Protein AF-A0A269PJ37-F1 (afdb_monomer_lite)

Radius of gyration: 25.03 Å; chains: 1; bounding box: 45×55×80 Å

Secondary structure (DSSP, 8-state):
--HHHHHHHHHHHHHHHHHHHHHHHHT----------------------GGGS-HHHHHHHHHHHHHHHHHHHHTT---HHHHHHHHHHHHHHTTHHHHHHHHHHTT--S--HHHHHHHHHHHHTT-HHHHHHHHHHHHHTTPPPP-------

Foldseek 3Di:
DDPVVVVVVVVVVVVVVVVVVVVVVVVPPPPPDDDPDDDDDDPPPDPPPVPPDPPLVVLLVVVVVLVVVLVVVLVVDPDLVVSLVSLVVSCVVSVLVVSVVVCVVVVDQDARQSLQVNLVSCVSNVVVVVSVVSVVVCVVSVHDHDPDDPPDD

Structure (mmCIF, N/CA/C/O backbone):
data_AF-A0A269PJ37-F1
#
_entry.id   AF-A0A269PJ37-F1
#
loop_
_atom_site.group_PDB
_atom_site.id
_atom_site.type_symbol
_atom_site.label_atom_id
_atom_site.label_alt_id
_atom_site.label_comp_id
_atom_site.label_asym_id
_atom_site.label_entity_id
_atom_site.label_seq_id
_atom_site.pdbx_PDB_ins_code
_atom_site.Cartn_x
_atom_site.Cartn_y
_atom_site.Cartn_z
_atom_site.occupancy
_atom_site.B_iso_or_equiv
_atom_site.auth_seq_id
_atom_site.auth_comp_id
_atom_site.auth_asym_id
_atom_site.auth_atom_id
_atom_site.pdbx_PDB_model_num
ATOM 1 N N . MET A 1 1 ? -13.689 38.251 -53.248 1.00 54.81 1 MET A N 1
ATOM 2 C CA . MET A 1 1 ? -12.963 37.625 -52.115 1.00 54.81 1 MET A CA 1
ATOM 3 C C . MET A 1 1 ? -13.659 37.987 -50.807 1.00 54.81 1 MET A C 1
ATOM 5 O O . MET A 1 1 ? -13.616 39.142 -50.403 1.00 54.81 1 MET A O 1
ATOM 9 N N . SER A 1 2 ? -14.375 37.029 -50.209 1.00 52.72 2 SER A N 1
ATOM 10 C CA . SER A 1 2 ? -15.308 37.236 -49.087 1.00 52.72 2 SER A CA 1
ATOM 11 C C . SER A 1 2 ? -14.622 37.714 -47.796 1.00 52.72 2 SER A C 1
ATOM 13 O O . SER A 1 2 ? -13.587 37.181 -47.390 1.00 52.72 2 SER A O 1
ATOM 15 N N . LEU A 1 3 ? -15.237 38.694 -47.120 1.00 48.91 3 LEU A N 1
ATOM 16 C CA . LEU A 1 3 ? -14.812 39.251 -45.824 1.00 48.91 3 LEU A CA 1
ATOM 17 C C . LEU A 1 3 ? -14.744 38.194 -44.707 1.00 48.91 3 LEU A C 1
ATOM 19 O O . LEU A 1 3 ? -14.004 38.366 -43.739 1.00 48.91 3 LEU A O 1
ATOM 23 N N . VAL A 1 4 ? -15.473 37.086 -44.856 1.00 57.47 4 VAL A N 1
ATOM 24 C CA . VAL A 1 4 ? -15.506 35.981 -43.887 1.00 57.47 4 VAL A CA 1
ATOM 25 C C . VAL A 1 4 ? -14.183 35.204 -43.886 1.00 57.47 4 VAL A C 1
ATOM 27 O O . VAL A 1 4 ? -13.655 34.896 -42.820 1.00 57.47 4 VAL A O 1
ATOM 30 N N . ALA A 1 5 ? -13.575 34.991 -45.059 1.00 57.72 5 ALA A N 1
ATOM 31 C CA . ALA A 1 5 ? -12.298 34.282 -45.177 1.00 57.72 5 ALA A CA 1
ATOM 32 C C . ALA A 1 5 ? -11.137 35.064 -44.533 1.00 57.72 5 ALA A C 1
ATOM 34 O O . ALA A 1 5 ? -10.293 34.488 -43.847 1.00 57.72 5 ALA A O 1
ATOM 35 N N . LYS A 1 6 ? -11.134 36.399 -44.670 1.00 56.25 6 LYS A N 1
ATOM 36 C CA . LYS A 1 6 ? -10.124 37.268 -44.037 1.00 56.25 6 LYS A CA 1
ATOM 37 C C . LYS A 1 6 ? -10.230 37.284 -42.506 1.00 56.25 6 LYS A C 1
ATOM 39 O O . LYS A 1 6 ? -9.209 37.386 -41.830 1.00 56.25 6 LYS A O 1
ATOM 44 N N . ARG A 1 7 ? -11.440 37.164 -41.944 1.00 55.34 7 ARG A N 1
ATOM 45 C CA . ARG A 1 7 ? -11.658 37.131 -40.483 1.00 55.34 7 ARG A CA 1
ATOM 46 C C . ARG A 1 7 ? -11.232 35.799 -39.858 1.00 55.34 7 ARG A C 1
ATOM 48 O O . ARG A 1 7 ? -10.645 35.808 -38.781 1.00 55.34 7 ARG A O 1
ATOM 55 N N . LEU A 1 8 ? -11.445 34.685 -40.560 1.00 56.72 8 LEU A N 1
ATOM 56 C CA . LEU A 1 8 ? -10.994 33.354 -40.135 1.00 56.72 8 LEU A CA 1
ATOM 57 C C . LEU A 1 8 ? -9.462 33.235 -40.118 1.00 56.72 8 LEU A C 1
ATOM 59 O O . LEU A 1 8 ? -8.903 32.743 -39.140 1.00 56.72 8 LEU A O 1
ATOM 63 N N . ALA A 1 9 ? -8.778 33.774 -41.132 1.00 60.16 9 ALA A N 1
ATOM 64 C CA . ALA A 1 9 ? -7.314 33.806 -41.164 1.00 60.16 9 ALA A CA 1
ATOM 65 C C . ALA A 1 9 ? -6.718 34.655 -40.023 1.00 60.16 9 ALA A C 1
ATOM 67 O O . ALA A 1 9 ? -5.752 34.246 -39.383 1.00 60.16 9 ALA A O 1
ATOM 68 N N . LYS A 1 10 ? -7.335 35.803 -39.704 1.00 59.41 10 LYS A N 1
ATOM 69 C CA . LYS A 1 10 ? -6.886 36.669 -38.601 1.00 59.41 10 LYS A CA 1
ATOM 70 C C . LYS A 1 10 ? -7.106 36.031 -37.221 1.00 59.41 10 LYS A C 1
ATOM 72 O O . LYS A 1 10 ? -6.263 36.184 -36.344 1.00 59.41 10 LYS A O 1
ATOM 77 N N . ALA A 1 11 ? -8.199 35.288 -37.033 1.00 59.09 11 ALA A N 1
ATOM 78 C CA . ALA A 1 11 ? -8.464 34.559 -35.790 1.00 59.09 11 ALA A CA 1
ATOM 79 C C . ALA A 1 11 ? -7.516 33.359 -35.587 1.00 59.09 11 ALA A C 1
ATOM 81 O O . ALA A 1 11 ? -7.136 33.062 -34.455 1.00 59.09 11 ALA A O 1
ATOM 82 N N . ALA A 1 12 ? -7.101 32.694 -36.671 1.00 61.31 12 ALA A N 1
ATOM 83 C CA . ALA A 1 12 ? -6.123 31.609 -36.616 1.00 61.31 12 ALA A CA 1
ATOM 84 C C . ALA A 1 12 ? -4.709 32.112 -36.268 1.00 61.31 12 ALA A C 1
ATOM 86 O O . ALA A 1 12 ? -4.031 31.488 -35.454 1.00 61.31 12 ALA A O 1
ATOM 87 N N . ALA A 1 13 ? -4.299 33.266 -36.811 1.00 60.09 13 ALA A N 1
ATOM 88 C CA . ALA A 1 13 ? -3.009 33.885 -36.497 1.00 60.09 13 ALA A CA 1
ATOM 89 C C . ALA A 1 13 ? -2.906 34.305 -35.016 1.00 60.09 13 ALA A C 1
ATOM 91 O O . ALA A 1 13 ? -1.940 33.955 -34.346 1.00 60.09 13 ALA A O 1
ATOM 92 N N . LEU A 1 14 ? -3.957 34.926 -34.464 1.00 59.53 14 LEU A N 1
ATOM 93 C CA . LEU A 1 14 ? -4.016 35.306 -33.043 1.00 59.53 14 LEU A CA 1
ATOM 94 C C . LEU A 1 14 ? -3.933 34.098 -32.092 1.00 59.53 14 LEU A C 1
ATOM 96 O O . LEU A 1 14 ? -3.299 34.178 -31.042 1.00 59.53 14 LEU A O 1
ATOM 100 N N . ARG A 1 15 ? -4.534 32.957 -32.458 1.00 60.31 15 ARG A N 1
ATOM 101 C CA . ARG A 1 15 ? -4.431 31.715 -31.670 1.00 60.31 15 ARG A CA 1
ATOM 102 C C . ARG A 1 15 ? -3.044 31.075 -31.747 1.00 60.31 15 ARG A C 1
ATOM 104 O O . ARG A 1 15 ? -2.610 30.475 -30.766 1.00 60.31 15 ARG A O 1
ATOM 111 N N . ALA A 1 16 ? -2.356 31.194 -32.883 1.00 57.84 16 ALA A N 1
ATOM 112 C CA . ALA A 1 16 ? -0.993 30.693 -33.042 1.00 57.84 16 ALA A CA 1
ATOM 113 C C . ALA A 1 16 ? 0.016 31.527 -32.231 1.00 57.84 16 ALA A C 1
ATOM 115 O O . ALA A 1 16 ? 0.869 30.956 -31.554 1.00 57.84 16 ALA A O 1
ATOM 116 N N . GLU A 1 17 ? -0.144 32.852 -32.209 1.00 57.59 17 GLU A N 1
ATOM 117 C CA . GLU A 1 17 ? 0.680 33.764 -31.402 1.00 57.59 17 GLU A CA 1
ATOM 118 C C . GLU A 1 17 ? 0.466 33.556 -29.892 1.00 57.59 17 GLU A C 1
ATOM 120 O O . GLU A 1 17 ? 1.433 33.492 -29.133 1.00 57.59 17 GLU A O 1
ATOM 125 N N . GLN A 1 18 ? -0.780 33.343 -29.446 1.00 56.44 18 GLN A N 1
ATOM 126 C CA . GLN A 1 18 ? -1.078 33.013 -28.043 1.00 56.44 18 GLN A CA 1
ATOM 127 C C . GLN A 1 18 ? -0.454 31.682 -27.604 1.00 56.44 18 GLN A C 1
ATOM 129 O O . GLN A 1 18 ? 0.033 31.567 -26.477 1.00 56.44 18 GLN A O 1
ATOM 134 N N . LYS A 1 19 ? -0.426 30.677 -28.488 1.00 55.22 19 LYS A N 1
ATOM 135 C CA . LYS A 1 19 ? 0.191 29.379 -28.188 1.00 55.22 19 LYS A CA 1
ATOM 136 C C . LYS A 1 19 ? 1.714 29.497 -28.046 1.00 55.22 19 LYS A C 1
ATOM 138 O O . LYS A 1 19 ? 2.271 28.956 -27.098 1.00 55.22 19 LYS A O 1
ATOM 143 N N . GLN A 1 20 ? 2.355 30.297 -28.901 1.00 53.50 20 GLN A N 1
ATOM 144 C CA . GLN A 1 20 ? 3.795 30.570 -28.824 1.00 53.50 20 GLN A CA 1
ATOM 145 C C . GLN A 1 20 ? 4.177 31.410 -27.593 1.00 53.50 20 GLN A C 1
ATOM 147 O O . GLN A 1 20 ? 5.198 31.136 -26.967 1.00 53.50 20 GLN A O 1
ATOM 152 N N . GLN A 1 21 ? 3.349 32.378 -27.182 1.00 51.81 21 GLN A N 1
ATOM 153 C CA . GLN A 1 21 ? 3.586 33.151 -25.953 1.00 51.81 21 GLN A CA 1
ATOM 154 C C . GLN A 1 21 ? 3.393 32.315 -24.677 1.00 51.81 21 GLN A C 1
ATOM 156 O O . GLN A 1 21 ? 4.153 32.481 -23.724 1.00 51.81 21 GLN A O 1
ATOM 161 N N . THR A 1 22 ? 2.436 31.380 -24.662 1.00 48.38 22 THR A N 1
ATOM 162 C CA . THR A 1 22 ? 2.214 30.482 -23.510 1.00 48.38 22 THR A CA 1
ATOM 163 C C . THR A 1 22 ? 3.344 29.452 -23.382 1.00 48.38 22 THR A C 1
ATOM 165 O O . THR A 1 22 ? 3.800 29.167 -22.276 1.00 48.38 22 THR A O 1
ATOM 168 N N . GLU A 1 23 ? 3.857 28.943 -24.508 1.00 48.19 23 GLU A N 1
ATOM 169 C CA . GLU A 1 23 ? 5.009 28.030 -24.535 1.00 48.19 23 GLU A CA 1
ATOM 170 C C . GLU A 1 23 ? 6.322 28.743 -24.158 1.00 48.19 23 GLU A C 1
ATOM 172 O O . GLU A 1 23 ? 7.132 28.167 -23.438 1.00 48.19 23 GLU A O 1
ATOM 177 N N . GLN A 1 24 ? 6.519 30.013 -24.537 1.00 47.00 24 GLN A N 1
ATOM 178 C CA . GLN A 1 24 ? 7.705 30.788 -24.133 1.00 47.00 24 GLN A CA 1
ATOM 179 C C . GLN A 1 24 ? 7.656 31.259 -22.668 1.00 47.00 24 GLN A C 1
ATOM 181 O O . GLN A 1 24 ? 8.693 31.284 -22.006 1.00 47.00 24 GLN A O 1
ATOM 186 N N . GLN A 1 25 ? 6.474 31.567 -22.118 1.00 47.31 25 GLN A N 1
ATOM 187 C CA . GLN A 1 25 ? 6.330 31.915 -20.696 1.00 47.31 25 GLN A CA 1
ATOM 188 C C . GLN A 1 25 ? 6.464 30.700 -19.765 1.00 47.31 25 GLN A C 1
ATOM 190 O O . GLN A 1 25 ? 6.984 30.842 -18.658 1.00 47.31 25 GLN A O 1
ATOM 195 N N . ALA A 1 26 ? 6.094 29.493 -20.211 1.00 43.78 26 ALA A N 1
ATOM 196 C CA . ALA A 1 26 ? 6.293 28.266 -19.433 1.00 43.78 26 ALA A CA 1
ATOM 197 C C . ALA A 1 26 ? 7.780 27.896 -19.251 1.00 43.78 26 ALA A C 1
ATOM 199 O O . ALA A 1 26 ? 8.135 27.242 -18.272 1.00 43.78 26 ALA A O 1
ATOM 200 N N . VAL A 1 27 ? 8.664 28.353 -20.146 1.00 48.34 27 VAL A N 1
ATOM 201 C CA . VAL A 1 27 ? 10.116 28.105 -20.062 1.00 48.34 27 VAL A CA 1
ATOM 202 C C . VAL A 1 27 ? 10.825 29.120 -19.147 1.00 48.34 27 VAL A C 1
ATOM 204 O O . VAL A 1 27 ? 11.968 28.898 -18.752 1.00 48.34 27 VAL A O 1
ATOM 207 N N . GLN A 1 28 ? 10.159 30.211 -18.742 1.00 44.06 28 GLN A N 1
ATOM 208 C CA . GLN A 1 28 ? 10.798 31.315 -18.012 1.00 44.06 28 GLN A CA 1
ATOM 209 C C . GLN A 1 28 ? 10.117 31.706 -16.689 1.00 44.06 28 GLN A C 1
ATOM 211 O O . GLN A 1 28 ? 10.390 32.775 -16.148 1.00 44.06 28 GLN A O 1
ATOM 216 N N . ALA A 1 29 ? 9.308 30.828 -16.092 1.00 45.09 29 ALA A N 1
ATOM 217 C CA . ALA A 1 29 ? 8.894 30.973 -14.694 1.00 45.09 29 ALA A CA 1
ATOM 218 C C . ALA A 1 29 ? 10.031 30.537 -13.745 1.00 45.09 29 ALA A C 1
ATOM 220 O O . ALA A 1 29 ? 9.940 29.548 -13.019 1.00 45.09 29 ALA A O 1
ATOM 221 N N . LYS A 1 30 ? 11.143 31.280 -13.773 1.00 42.94 30 LYS A N 1
ATOM 222 C CA . LYS A 1 30 ? 12.221 31.167 -12.790 1.00 42.94 30 LYS A CA 1
ATOM 223 C C . LYS A 1 30 ? 11.759 31.867 -11.515 1.00 42.94 30 LYS A C 1
ATOM 225 O O . LYS A 1 30 ? 11.764 33.090 -11.432 1.00 42.94 30 LYS A O 1
ATOM 230 N N . VAL A 1 31 ? 11.320 31.084 -10.534 1.00 44.22 31 VAL A N 1
ATOM 231 C CA . VAL A 1 31 ? 10.982 31.576 -9.193 1.00 44.22 31 VAL A CA 1
ATOM 232 C C . VAL A 1 31 ? 12.249 32.170 -8.567 1.00 44.22 31 VAL A C 1
ATOM 234 O O . VAL A 1 31 ? 13.153 31.442 -8.165 1.00 44.22 31 VAL A O 1
ATOM 237 N N . MET A 1 32 ? 12.341 33.501 -8.520 1.00 37.78 32 MET A N 1
ATOM 238 C CA . MET A 1 32 ? 13.336 34.220 -7.721 1.00 37.78 32 MET A CA 1
ATOM 239 C C . MET A 1 32 ? 12.906 34.163 -6.252 1.00 37.78 32 MET A C 1
ATOM 241 O O . MET A 1 32 ? 12.157 35.014 -5.780 1.00 37.78 32 MET A O 1
ATOM 245 N N . GLY A 1 33 ? 13.353 33.134 -5.534 1.00 38.84 33 GLY A N 1
ATOM 246 C CA . GLY A 1 33 ? 13.368 33.151 -4.074 1.00 38.84 33 GLY A CA 1
ATOM 247 C C . GLY A 1 33 ? 14.588 33.935 -3.598 1.00 38.84 33 GLY A C 1
ATOM 248 O O . GLY A 1 33 ? 15.714 33.569 -3.925 1.00 38.84 33 GLY A O 1
ATOM 249 N N . VAL A 1 34 ? 14.374 35.024 -2.864 1.00 40.34 34 VAL A N 1
ATOM 250 C CA . VAL A 1 34 ? 15.443 35.766 -2.184 1.00 40.34 34 VAL A CA 1
ATOM 251 C C . VAL A 1 34 ? 15.653 35.112 -0.819 1.00 40.34 34 VAL A C 1
ATOM 253 O O . VAL A 1 34 ? 14.797 35.249 0.052 1.00 40.34 34 VAL A O 1
ATOM 256 N N . ASP A 1 35 ? 16.762 34.394 -0.634 1.00 39.66 35 ASP A N 1
ATOM 257 C CA . ASP A 1 35 ? 17.173 33.895 0.683 1.00 39.66 35 ASP A CA 1
ATOM 258 C C . ASP A 1 35 ? 18.097 34.926 1.350 1.00 39.66 35 ASP A C 1
ATOM 260 O O . ASP A 1 35 ? 19.232 35.150 0.929 1.00 39.66 35 ASP A O 1
ATOM 264 N N . MET A 1 36 ? 17.577 35.619 2.365 1.00 49.62 36 MET A N 1
ATOM 265 C CA . MET A 1 36 ? 18.314 36.581 3.189 1.00 49.62 36 MET A CA 1
ATOM 266 C C . MET A 1 36 ? 18.979 35.844 4.357 1.00 49.62 36 MET A C 1
ATOM 268 O O . MET A 1 36 ? 18.600 36.023 5.513 1.00 49.62 36 MET A O 1
ATOM 272 N N . ALA A 1 37 ? 19.979 35.008 4.073 1.00 44.12 37 ALA A N 1
ATOM 273 C CA . ALA A 1 37 ? 20.789 34.378 5.112 1.00 44.12 37 ALA A CA 1
ATOM 274 C C . ALA A 1 37 ? 22.248 34.170 4.666 1.00 44.12 37 ALA A C 1
ATOM 276 O O . ALA A 1 37 ? 22.660 33.102 4.240 1.00 44.12 37 ALA A O 1
ATOM 277 N N . LYS A 1 38 ? 23.043 35.225 4.882 1.00 44.28 38 LYS A N 1
ATOM 278 C CA . LYS A 1 38 ? 24.445 35.169 5.335 1.00 44.28 38 LYS A CA 1
ATOM 279 C C . LYS A 1 38 ? 25.474 34.488 4.403 1.00 44.28 38 LYS A C 1
ATOM 281 O O . LYS A 1 38 ? 25.853 33.345 4.601 1.00 44.28 38 LYS A O 1
ATOM 286 N N . GLY A 1 39 ? 26.047 35.307 3.515 1.00 43.69 39 GLY A N 1
ATOM 287 C CA . GLY A 1 39 ? 27.494 35.385 3.261 1.00 43.69 39 GLY A CA 1
ATOM 288 C C . GLY A 1 39 ? 28.221 34.131 2.766 1.00 43.69 39 GLY A C 1
ATOM 289 O O . GLY A 1 39 ? 28.794 33.411 3.573 1.00 43.69 39 GLY A O 1
ATOM 290 N N . ALA A 1 40 ? 28.272 33.971 1.442 1.00 37.59 40 ALA A N 1
ATOM 291 C CA . ALA A 1 40 ? 29.402 33.524 0.611 1.00 37.59 40 ALA A CA 1
ATOM 292 C C . ALA A 1 40 ? 28.832 33.107 -0.753 1.00 37.59 40 ALA A C 1
ATOM 294 O O . ALA A 1 40 ? 27.924 32.279 -0.822 1.00 37.59 40 ALA A O 1
ATOM 295 N N . ASP A 1 41 ? 29.344 33.701 -1.830 1.00 45.81 41 ASP A N 1
ATOM 296 C CA . ASP A 1 41 ? 28.852 33.525 -3.196 1.00 45.81 41 ASP A CA 1
ATOM 297 C C . ASP A 1 41 ? 29.147 32.120 -3.733 1.00 45.81 41 ASP A C 1
ATOM 299 O O . ASP A 1 41 ? 30.082 31.881 -4.497 1.00 45.81 41 ASP A O 1
ATOM 303 N N . HIS A 1 42 ? 28.302 31.166 -3.366 1.00 41.97 42 HIS A N 1
ATOM 304 C CA . HIS A 1 42 ? 28.167 29.906 -4.075 1.00 41.97 42 HIS A CA 1
ATOM 305 C C . HIS A 1 42 ? 26.724 29.784 -4.543 1.00 41.97 42 HIS A C 1
ATOM 307 O O . HIS A 1 42 ? 25.876 29.189 -3.887 1.00 41.97 42 HIS A O 1
ATOM 313 N N . SER A 1 43 ? 26.446 30.360 -5.717 1.00 45.03 43 SER A N 1
ATOM 314 C CA . SER A 1 43 ? 25.274 29.987 -6.510 1.00 45.03 43 SER A CA 1
ATOM 315 C C . SER A 1 43 ? 25.422 28.530 -6.952 1.00 45.03 43 SER A C 1
ATOM 317 O O . SER A 1 43 ? 25.833 28.239 -8.073 1.00 45.03 43 SER A O 1
ATOM 319 N N . THR A 1 44 ? 25.094 27.589 -6.073 1.00 40.19 44 THR A N 1
ATOM 320 C CA . THR A 1 44 ? 24.839 26.204 -6.455 1.00 40.19 44 THR A CA 1
ATOM 321 C C . THR A 1 44 ? 23.460 26.148 -7.096 1.00 40.19 44 THR A C 1
ATOM 323 O O . THR A 1 44 ? 22.429 25.975 -6.452 1.00 40.19 44 THR A O 1
ATOM 326 N N . SER A 1 45 ? 23.435 26.321 -8.416 1.00 47.66 45 SER A N 1
ATOM 327 C CA . SER A 1 45 ? 22.265 25.955 -9.210 1.00 47.66 45 SER A CA 1
ATOM 328 C C . SER A 1 45 ? 22.135 24.435 -9.175 1.00 47.66 45 SER A C 1
ATOM 330 O O . SER A 1 45 ? 22.827 23.736 -9.909 1.00 47.66 45 SER A O 1
ATOM 332 N N . PHE A 1 46 ? 21.271 23.902 -8.312 1.00 44.78 46 PHE A N 1
ATOM 333 C CA . PHE A 1 46 ? 20.852 22.512 -8.430 1.00 44.78 46 PHE A CA 1
ATOM 334 C C . PHE A 1 46 ? 19.807 22.442 -9.549 1.00 44.78 46 PHE A C 1
ATOM 336 O O . PHE A 1 46 ? 18.646 22.818 -9.397 1.00 44.78 46 PHE A O 1
ATOM 343 N N . THR A 1 47 ? 20.220 21.998 -10.729 1.00 39.72 47 THR A N 1
ATOM 344 C CA . THR A 1 47 ? 19.267 21.571 -11.748 1.00 39.72 47 THR A CA 1
ATOM 345 C C . THR A 1 47 ? 18.682 20.246 -11.283 1.00 39.72 47 THR A C 1
ATOM 347 O O . THR A 1 47 ? 19.338 19.209 -11.378 1.00 39.72 47 THR A O 1
ATOM 350 N N . VAL A 1 48 ? 17.448 20.254 -10.768 1.00 48.22 48 VAL A N 1
ATOM 351 C CA . VAL A 1 48 ? 16.654 19.020 -10.718 1.00 48.22 48 VAL A CA 1
ATOM 352 C C . VAL A 1 48 ? 16.282 18.699 -12.159 1.00 48.22 48 VAL A C 1
ATOM 354 O O . VAL A 1 48 ? 15.222 19.081 -12.653 1.00 48.22 48 VAL A O 1
ATOM 357 N N . THR A 1 49 ? 17.192 18.039 -12.866 1.00 43.97 49 THR A N 1
ATOM 358 C CA . THR A 1 49 ? 16.906 17.443 -14.163 1.00 43.97 49 THR A CA 1
ATOM 359 C C . THR A 1 49 ? 15.916 16.311 -13.909 1.00 43.97 49 THR A C 1
ATOM 361 O O . THR A 1 49 ? 16.284 15.172 -13.645 1.00 43.97 49 THR A O 1
ATOM 364 N N . SER A 1 50 ? 14.623 16.636 -13.956 1.00 51.56 50 SER A N 1
ATOM 365 C CA . SER A 1 50 ? 13.516 15.674 -13.867 1.00 51.56 50 SER A CA 1
ATOM 366 C C . SER A 1 50 ? 13.571 14.612 -14.987 1.00 51.56 50 SER A C 1
ATOM 368 O O . SER A 1 50 ? 12.846 13.625 -14.950 1.00 51.56 50 SER A O 1
ATOM 370 N N . ALA A 1 51 ? 14.448 14.791 -15.982 1.00 50.03 51 ALA A N 1
ATOM 371 C CA . ALA A 1 51 ? 14.511 13.992 -17.200 1.00 50.03 51 ALA A CA 1
ATOM 372 C C . ALA A 1 51 ? 15.201 12.616 -17.068 1.00 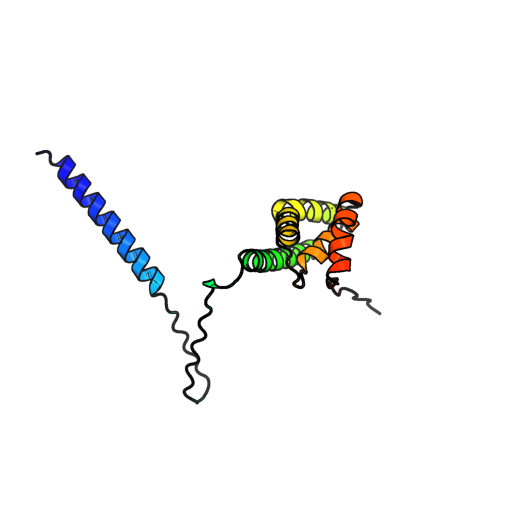50.03 51 ALA A C 1
ATOM 374 O O . ALA A 1 51 ? 15.072 11.816 -17.987 1.00 50.03 51 ALA A O 1
ATOM 375 N N . GLU A 1 52 ? 15.890 12.303 -15.963 1.00 50.59 52 GLU A N 1
ATOM 376 C CA . GLU A 1 52 ? 16.611 11.016 -15.812 1.00 50.59 52 GLU A CA 1
ATOM 377 C C . GLU A 1 52 ? 15.952 10.027 -14.839 1.00 50.59 52 GLU A C 1
ATOM 379 O O . GLU A 1 52 ? 16.416 8.898 -14.674 1.00 50.59 52 GLU A O 1
ATOM 384 N N . ARG A 1 53 ? 14.857 10.415 -14.173 1.00 52.94 53 ARG A N 1
ATOM 385 C CA . ARG A 1 53 ? 14.180 9.519 -13.232 1.00 52.94 53 ARG A CA 1
ATOM 386 C C . ARG A 1 53 ? 13.339 8.505 -14.021 1.00 52.94 53 ARG A C 1
ATOM 388 O O . ARG A 1 53 ? 12.478 8.930 -14.792 1.00 52.94 53 ARG A O 1
ATOM 395 N N . PRO A 1 54 ? 13.532 7.182 -13.841 1.00 61.28 54 PRO A N 1
ATOM 396 C CA . PRO A 1 54 ? 12.726 6.204 -14.553 1.00 61.28 54 PRO A CA 1
ATOM 397 C C . PRO A 1 54 ? 11.240 6.417 -14.202 1.00 61.28 54 PRO A C 1
ATOM 399 O O . PRO A 1 54 ? 10.917 6.767 -13.062 1.00 61.28 54 PRO A O 1
ATOM 402 N N . PRO A 1 55 ? 10.319 6.249 -15.166 1.00 65.50 55 PRO A N 1
ATOM 403 C CA . PRO A 1 55 ? 8.916 6.650 -15.017 1.00 65.50 55 PRO A CA 1
ATOM 404 C C . PRO A 1 55 ? 8.211 5.966 -13.833 1.00 65.50 55 PRO A C 1
ATOM 406 O O . PRO A 1 55 ? 7.321 6.546 -13.211 1.00 65.50 55 PRO A O 1
ATOM 409 N N . ASN A 1 56 ? 8.663 4.765 -13.456 1.00 72.00 56 ASN A N 1
ATOM 410 C CA . ASN A 1 56 ? 8.184 4.043 -12.276 1.00 72.00 56 ASN A CA 1
ATOM 411 C C . ASN A 1 56 ? 8.481 4.772 -10.952 1.00 72.00 56 ASN A C 1
ATOM 413 O O . ASN A 1 56 ? 7.707 4.653 -10.006 1.00 72.00 56 ASN A O 1
ATOM 417 N N . MET A 1 57 ? 9.563 5.543 -10.874 1.00 76.38 57 MET A N 1
ATOM 418 C CA . MET A 1 57 ? 9.997 6.207 -9.648 1.00 76.38 57 MET A CA 1
ATOM 419 C C . MET A 1 57 ? 9.212 7.507 -9.405 1.00 76.38 57 MET A C 1
ATOM 421 O O . MET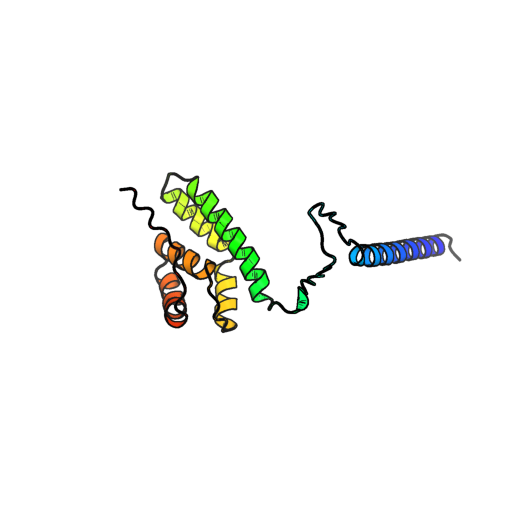 A 1 57 ? 8.909 7.820 -8.259 1.00 76.38 57 MET A O 1
ATOM 425 N N . MET A 1 58 ? 8.767 8.205 -10.460 1.00 84.94 58 MET A N 1
ATOM 426 C CA . MET A 1 58 ? 7.790 9.299 -10.311 1.00 84.94 58 MET A CA 1
ATOM 427 C C . MET A 1 58 ? 6.425 8.780 -9.835 1.00 84.94 58 MET A C 1
ATOM 429 O O . MET A 1 58 ? 5.814 9.362 -8.938 1.00 84.94 58 MET A O 1
ATOM 433 N N . GLN A 1 59 ? 5.955 7.660 -10.399 1.00 90.56 59 GLN A N 1
ATOM 434 C CA . GLN A 1 59 ? 4.704 7.029 -9.967 1.00 90.56 59 GLN A CA 1
ATOM 435 C C . GLN A 1 59 ? 4.792 6.538 -8.514 1.00 90.56 59 GLN A C 1
ATOM 437 O O . GLN A 1 59 ? 3.840 6.694 -7.748 1.00 90.56 59 GLN A O 1
ATOM 442 N N . PHE A 1 60 ? 5.944 5.991 -8.117 1.00 93.94 60 PHE A N 1
ATOM 443 C CA . PHE A 1 60 ? 6.210 5.592 -6.739 1.00 93.94 60 PHE A CA 1
ATOM 444 C C . PHE A 1 60 ? 6.066 6.759 -5.757 1.00 93.94 60 PHE A C 1
ATOM 446 O O . PHE A 1 60 ? 5.377 6.608 -4.748 1.00 93.94 60 PHE A O 1
ATOM 453 N N . ASP A 1 61 ? 6.674 7.912 -6.047 1.00 94.25 61 ASP A N 1
ATOM 454 C CA . ASP A 1 61 ? 6.619 9.079 -5.160 1.00 94.25 61 ASP A CA 1
ATOM 455 C C . ASP A 1 61 ? 5.175 9.561 -4.949 1.00 94.25 61 ASP A C 1
ATOM 457 O O . ASP A 1 61 ? 4.767 9.829 -3.816 1.00 94.25 61 ASP A O 1
ATOM 461 N N . LEU A 1 62 ? 4.369 9.587 -6.015 1.00 95.50 62 LEU A N 1
ATOM 462 C CA . LEU A 1 62 ? 2.948 9.933 -5.935 1.00 95.50 62 LEU A CA 1
ATOM 463 C C . LEU A 1 62 ? 2.166 8.938 -5.064 1.00 95.50 62 LEU A C 1
ATOM 465 O O . LEU A 1 62 ? 1.415 9.338 -4.172 1.00 95.50 62 LEU A O 1
ATOM 469 N N . LEU A 1 63 ? 2.361 7.638 -5.290 1.00 96.69 63 LEU A N 1
ATOM 470 C CA . LEU A 1 63 ? 1.657 6.592 -4.543 1.00 96.69 63 LEU A CA 1
ATOM 471 C C . LEU A 1 63 ? 2.110 6.496 -3.090 1.00 96.69 63 LEU A C 1
ATOM 473 O O . LEU A 1 63 ? 1.323 6.121 -2.224 1.00 96.69 63 LEU A O 1
ATOM 477 N N . LYS A 1 64 ? 3.353 6.872 -2.793 1.00 95.75 64 LYS A N 1
ATOM 478 C CA . LYS A 1 64 ? 3.829 7.004 -1.419 1.00 95.75 64 LYS A CA 1
ATOM 479 C C . LYS A 1 64 ? 3.046 8.090 -0.677 1.00 95.75 64 LYS A C 1
ATOM 481 O O . LYS A 1 64 ? 2.593 7.843 0.439 1.00 95.75 64 LYS A O 1
ATOM 486 N N . VAL A 1 65 ? 2.843 9.254 -1.295 1.00 96.62 65 VAL A N 1
ATOM 487 C CA . VAL A 1 65 ? 2.039 10.340 -0.707 1.00 96.62 65 VAL A CA 1
ATOM 488 C C . VAL A 1 65 ? 0.576 9.912 -0.544 1.00 96.62 65 VAL A C 1
ATOM 490 O O . VAL A 1 65 ? -0.007 10.130 0.520 1.00 96.62 65 VAL A O 1
ATOM 493 N N . ALA A 1 66 ? -0.003 9.242 -1.546 1.00 96.81 66 ALA A N 1
ATOM 494 C CA . ALA A 1 66 ? -1.361 8.698 -1.455 1.00 96.81 66 ALA A CA 1
ATOM 495 C C . ALA A 1 66 ? -1.501 7.700 -0.290 1.00 96.81 66 ALA A C 1
ATOM 497 O O . ALA A 1 66 ? -2.431 7.801 0.510 1.00 96.81 66 ALA A O 1
ATOM 498 N N . MET A 1 67 ? -0.520 6.809 -0.121 1.00 97.19 67 MET A N 1
ATOM 499 C CA . MET A 1 67 ? -0.485 5.844 0.977 1.00 97.19 67 MET A CA 1
ATOM 500 C C . MET A 1 67 ? -0.414 6.538 2.343 1.00 97.19 67 MET A C 1
ATOM 502 O O . MET A 1 67 ? -1.103 6.147 3.284 1.00 97.19 67 MET A O 1
ATOM 506 N N . GLU A 1 68 ? 0.389 7.595 2.481 1.00 96.25 68 GLU A N 1
ATOM 507 C CA . GLU A 1 68 ? 0.448 8.385 3.715 1.00 96.25 68 GLU A CA 1
ATOM 508 C C . GLU A 1 68 ? -0.899 9.056 4.035 1.00 96.25 68 GLU A C 1
ATOM 510 O O . GLU A 1 68 ? -1.334 9.036 5.194 1.00 96.25 68 GLU A O 1
ATOM 515 N N . ALA A 1 69 ? -1.592 9.578 3.017 1.00 96.94 69 ALA A N 1
ATOM 516 C CA . ALA A 1 69 ? -2.926 10.155 3.159 1.00 96.94 69 ALA A CA 1
ATOM 517 C C . ALA A 1 69 ? -3.966 9.101 3.577 1.00 96.94 69 ALA A C 1
ATOM 519 O O . ALA A 1 69 ? -4.711 9.322 4.537 1.00 96.94 69 ALA A O 1
ATOM 520 N N . ASP A 1 70 ? -3.961 7.925 2.944 1.00 97.56 70 ASP A N 1
ATOM 521 C CA . ASP A 1 70 ? -4.841 6.804 3.290 1.00 97.56 70 ASP A CA 1
ATOM 522 C C . ASP A 1 70 ? -4.619 6.322 4.726 1.00 97.56 70 ASP A C 1
ATOM 524 O O . ASP A 1 70 ? -5.566 6.100 5.482 1.00 97.56 70 ASP A O 1
ATOM 528 N N . LEU A 1 71 ? -3.358 6.208 5.151 1.00 95.94 71 LEU A N 1
ATOM 529 C CA . LEU A 1 71 ? -3.012 5.875 6.532 1.00 95.94 71 LEU A CA 1
ATOM 530 C C . LEU A 1 71 ? -3.461 6.961 7.515 1.00 95.94 71 LEU A C 1
ATOM 532 O O . LEU A 1 71 ? -3.762 6.651 8.671 1.00 95.94 71 LEU A O 1
ATOM 536 N N . GLY A 1 72 ? -3.476 8.226 7.092 1.00 96.25 72 GLY A N 1
ATOM 537 C CA . GLY A 1 72 ? -4.053 9.339 7.841 1.00 96.25 72 GLY A CA 1
ATOM 538 C C . GLY A 1 72 ? -5.567 9.207 7.987 1.00 96.25 72 GLY A C 1
ATOM 539 O O . GLY A 1 72 ? -6.093 9.365 9.090 1.00 96.25 72 GLY A O 1
ATOM 540 N N . GLN A 1 73 ? -6.260 8.848 6.909 1.00 96.31 73 GLN A N 1
ATOM 541 C CA . GLN A 1 73 ? -7.705 8.648 6.902 1.00 96.31 73 GLN A CA 1
ATOM 542 C C . GLN A 1 73 ? -8.120 7.429 7.734 1.00 96.31 73 GLN A C 1
ATOM 544 O O . GLN A 1 73 ? -9.051 7.520 8.532 1.00 96.31 73 GLN A O 1
ATOM 549 N N . LEU A 1 74 ? -7.365 6.330 7.659 1.00 95.38 74 LEU A N 1
ATOM 550 C CA . LEU A 1 74 ? -7.594 5.120 8.455 1.00 95.38 74 LEU A CA 1
ATOM 551 C C . LEU A 1 74 ? -7.578 5.368 9.967 1.00 95.38 74 LEU A C 1
ATOM 553 O O . LEU A 1 74 ? -8.281 4.681 10.709 1.00 95.38 74 LEU A O 1
ATOM 557 N N . LYS A 1 75 ? -6.800 6.352 10.438 1.00 94.00 75 LYS A N 1
ATOM 558 C CA . LYS A 1 75 ? -6.767 6.740 11.859 1.00 94.00 75 LYS A CA 1
ATOM 559 C C . LYS A 1 75 ? -8.062 7.398 12.334 1.00 94.00 75 LYS A C 1
ATOM 561 O O . LYS A 1 75 ? -8.294 7.422 13.537 1.00 94.00 75 LYS A O 1
ATOM 566 N N . LYS A 1 76 ? -8.875 7.946 11.425 1.00 95.50 76 LYS A N 1
ATOM 567 C CA . LYS A 1 76 ? -10.136 8.623 11.766 1.00 95.50 76 LYS A CA 1
ATOM 568 C C . LYS A 1 76 ? -11.268 7.638 12.043 1.00 95.50 76 LYS A C 1
ATOM 570 O O . LYS A 1 76 ? -12.233 7.995 12.709 1.00 95.50 76 LYS A O 1
ATOM 575 N N . PHE A 1 77 ? -11.155 6.406 11.557 1.00 94.50 77 PHE A N 1
ATOM 576 C CA . PHE A 1 77 ? -12.128 5.362 11.846 1.00 94.50 77 PHE A CA 1
ATOM 577 C C . PHE A 1 77 ? -11.820 4.710 13.200 1.00 94.50 77 PHE A C 1
ATOM 579 O O . PHE A 1 77 ? -10.677 4.348 13.493 1.00 94.50 77 PHE A O 1
ATOM 586 N N . SER A 1 78 ? -12.841 4.532 14.032 1.00 91.19 78 SER A N 1
ATOM 587 C CA . SER A 1 78 ? -12.762 3.725 15.255 1.00 91.19 78 SER A CA 1
ATOM 588 C C . SER A 1 78 ? -13.037 2.253 14.944 1.00 91.19 78 SER A C 1
ATOM 590 O O . SER A 1 78 ? -12.242 1.390 15.318 1.00 91.19 78 SER A O 1
ATOM 592 N N . ASP A 1 79 ? -14.094 2.006 14.175 1.00 95.12 79 ASP A N 1
ATOM 593 C CA . ASP A 1 79 ? -14.598 0.691 13.795 1.00 95.12 79 ASP A CA 1
ATOM 594 C C . ASP A 1 79 ? -13.674 -0.076 12.828 1.00 95.12 79 ASP A C 1
ATOM 596 O O . ASP A 1 79 ? -13.046 0.496 11.932 1.00 95.12 79 ASP A O 1
ATOM 600 N N . ILE A 1 80 ? -13.578 -1.388 13.044 1.00 92.56 80 ILE A N 1
ATOM 601 C CA . ILE A 1 80 ? -12.762 -2.322 12.267 1.00 92.56 80 ILE A CA 1
ATOM 602 C C . ILE A 1 80 ? -13.411 -2.601 10.909 1.00 92.56 80 ILE A C 1
ATOM 604 O O . ILE A 1 80 ? -12.687 -2.653 9.913 1.00 92.56 80 ILE A O 1
ATOM 608 N N . GLU A 1 81 ? -14.738 -2.724 10.841 1.00 95.06 81 GLU A N 1
ATOM 609 C CA . GLU A 1 81 ? -15.442 -3.021 9.585 1.00 95.06 81 GLU A CA 1
ATOM 610 C C . GLU A 1 81 ? -15.282 -1.864 8.597 1.00 95.06 81 GLU A C 1
ATOM 612 O O . GLU A 1 81 ? -14.766 -2.055 7.494 1.00 95.06 81 GLU A O 1
ATOM 617 N N . ARG A 1 82 ? -15.527 -0.627 9.049 1.00 96.19 82 ARG A N 1
ATOM 618 C CA . ARG A 1 82 ? -15.257 0.584 8.249 1.00 96.19 82 ARG A CA 1
ATOM 619 C C . ARG A 1 82 ? -13.803 0.713 7.794 1.00 96.19 82 ARG A C 1
ATOM 621 O O . ARG A 1 82 ? -13.534 1.216 6.703 1.00 96.19 82 ARG A O 1
ATOM 628 N N . LYS A 1 83 ? -12.834 0.272 8.606 1.00 97.31 83 LYS A N 1
ATOM 629 C CA . LYS A 1 83 ? -11.417 0.247 8.191 1.00 97.31 83 LYS A CA 1
ATOM 630 C C . LYS A 1 83 ? -11.170 -0.768 7.084 1.00 97.31 83 LYS A C 1
ATOM 632 O O . LYS A 1 83 ? -10.357 -0.491 6.205 1.00 97.31 83 LYS A O 1
ATOM 637 N N . ALA A 1 84 ? -11.811 -1.932 7.143 1.00 97.44 84 ALA A N 1
ATOM 638 C CA . ALA A 1 84 ? -11.697 -2.948 6.104 1.00 97.44 84 ALA A CA 1
ATOM 639 C C . ALA A 1 84 ? -12.318 -2.452 4.789 1.00 97.44 84 ALA A C 1
ATOM 641 O O . ALA A 1 84 ? -11.654 -2.489 3.755 1.00 97.44 84 ALA A O 1
ATOM 642 N N . GLU A 1 85 ? -13.525 -1.887 4.836 1.00 97.81 85 GLU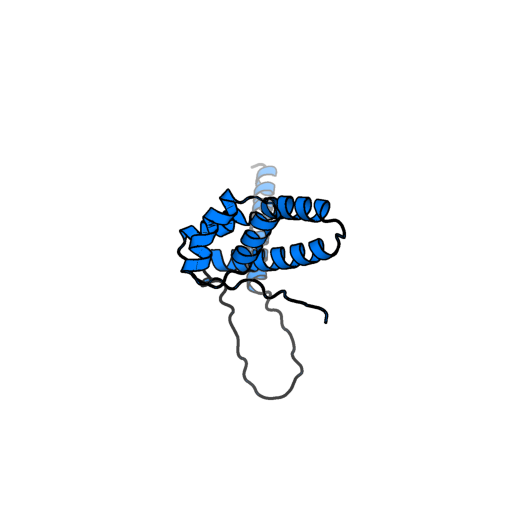 A N 1
ATOM 643 C CA . GLU A 1 85 ? -14.163 -1.265 3.668 1.00 97.81 85 GLU A CA 1
ATOM 644 C C . GLU A 1 85 ? -13.257 -0.201 3.041 1.00 97.81 85 GLU A C 1
ATOM 646 O O . GLU A 1 85 ? -12.942 -0.275 1.853 1.00 97.81 85 GLU A O 1
ATOM 651 N N . TYR A 1 86 ? -12.724 0.718 3.855 1.00 98.25 86 TYR A N 1
ATOM 652 C CA . TYR A 1 86 ? -11.824 1.759 3.365 1.00 98.25 86 TYR A CA 1
ATOM 653 C C . TYR A 1 86 ? -10.561 1.195 2.701 1.00 98.25 86 TYR A C 1
ATOM 655 O O . TYR A 1 86 ? -10.176 1.663 1.634 1.00 98.25 86 TYR A O 1
ATOM 663 N N . LYS A 1 87 ? -9.900 0.194 3.303 1.00 98.19 87 LYS A N 1
ATOM 664 C CA . LYS A 1 87 ? -8.702 -0.428 2.705 1.00 98.19 87 LYS A CA 1
ATOM 665 C C . LYS A 1 87 ? -9.022 -1.061 1.356 1.00 98.19 87 LYS A C 1
ATOM 667 O O . LYS A 1 87 ? -8.247 -0.899 0.420 1.00 98.19 87 LYS A O 1
ATOM 672 N N . SER A 1 88 ? -10.144 -1.775 1.257 1.00 97.75 88 SER A N 1
ATOM 673 C CA . SER A 1 88 ? -10.588 -2.378 -0.003 1.00 97.75 88 SER A CA 1
ATOM 674 C C . SER A 1 88 ? -10.792 -1.310 -1.075 1.00 97.75 88 SER A C 1
ATOM 676 O O . SER A 1 88 ? -10.250 -1.428 -2.171 1.00 97.75 88 SER A O 1
ATOM 678 N N . ASP A 1 89 ? -11.514 -0.246 -0.730 1.00 98.00 89 ASP A N 1
ATOM 679 C CA . ASP A 1 89 ? -11.776 0.884 -1.615 1.00 98.00 89 ASP A CA 1
ATOM 680 C C . ASP A 1 89 ? -10.493 1.593 -2.059 1.00 98.00 89 ASP A C 1
ATOM 682 O O . ASP A 1 89 ? -10.331 1.905 -3.237 1.00 98.00 89 ASP A O 1
ATOM 686 N N . ALA A 1 90 ? -9.574 1.850 -1.127 1.00 97.56 90 ALA A N 1
ATOM 687 C CA . ALA A 1 90 ? -8.310 2.526 -1.400 1.00 97.56 90 ALA A CA 1
ATOM 688 C C . ALA A 1 90 ? -7.411 1.703 -2.334 1.00 97.56 90 ALA A C 1
ATOM 690 O O . ALA A 1 90 ? -6.797 2.269 -3.238 1.00 97.56 90 ALA A O 1
ATOM 691 N N . LEU A 1 91 ? -7.378 0.370 -2.170 1.00 97.81 91 LEU A N 1
ATOM 692 C CA . LEU A 1 91 ? -6.643 -0.532 -3.069 1.00 97.81 91 LEU A CA 1
ATOM 693 C C . LEU A 1 91 ? -7.076 -0.381 -4.529 1.00 97.81 91 LEU A C 1
ATOM 695 O O . LEU A 1 91 ? -6.224 -0.435 -5.414 1.00 97.81 91 LEU A O 1
ATOM 699 N N . THR A 1 92 ? -8.371 -0.175 -4.768 1.00 97.12 92 THR A N 1
ATOM 700 C CA . THR A 1 92 ? -8.923 0.013 -6.112 1.00 97.12 92 THR A CA 1
ATOM 701 C C . THR A 1 92 ? -8.789 1.458 -6.595 1.00 97.12 92 THR A C 1
ATOM 703 O O . THR A 1 92 ? -8.353 1.676 -7.719 1.00 97.12 92 THR A O 1
ATOM 706 N N . LYS A 1 93 ? -9.115 2.457 -5.762 1.00 96.94 93 LYS A N 1
ATOM 707 C CA . LYS A 1 93 ? -9.104 3.884 -6.150 1.00 96.94 93 LYS A CA 1
ATOM 708 C C . LYS A 1 93 ? -7.712 4.395 -6.515 1.00 96.94 93 LYS A C 1
ATOM 710 O O . LYS A 1 93 ? -7.580 5.154 -7.468 1.00 96.94 93 LYS A O 1
ATOM 715 N N . ASN A 1 94 ? -6.693 3.975 -5.767 1.00 96.44 94 ASN A N 1
ATOM 716 C CA . ASN A 1 94 ? -5.306 4.400 -5.978 1.00 96.44 94 ASN A CA 1
ATOM 717 C C . ASN A 1 94 ? -4.512 3.425 -6.866 1.00 96.44 94 ASN A C 1
ATOM 719 O O . ASN A 1 94 ? -3.311 3.603 -7.048 1.00 96.44 94 ASN A O 1
ATOM 723 N N . ASP A 1 95 ? -5.178 2.389 -7.386 1.00 95.81 95 ASP A N 1
ATOM 724 C CA . ASP A 1 95 ? -4.635 1.374 -8.293 1.00 95.81 95 ASP A CA 1
ATOM 725 C C . ASP A 1 95 ? -3.269 0.800 -7.865 1.00 95.81 95 ASP A C 1
ATOM 727 O O . ASP A 1 95 ? -2.336 0.595 -8.652 1.00 95.81 95 ASP A O 1
ATOM 731 N N . TYR A 1 96 ? -3.133 0.545 -6.558 1.00 97.62 96 TYR A N 1
ATOM 732 C CA . TYR A 1 96 ? -1.859 0.131 -5.977 1.00 97.62 96 TYR A CA 1
ATOM 733 C C . TYR A 1 96 ? -1.359 -1.190 -6.577 1.00 97.62 96 TYR A C 1
ATOM 735 O O . TYR A 1 96 ? -0.161 -1.354 -6.807 1.00 97.62 96 TYR A O 1
ATOM 743 N N . LEU A 1 97 ? -2.261 -2.134 -6.860 1.00 97.19 97 LEU A N 1
ATOM 744 C CA . LEU A 1 97 ? -1.892 -3.439 -7.415 1.00 97.19 97 LEU A CA 1
ATOM 745 C C . LEU A 1 97 ? -1.394 -3.347 -8.864 1.00 97.19 97 LEU A C 1
ATOM 747 O O . LEU A 1 97 ? -0.485 -4.097 -9.229 1.00 97.19 97 LEU A O 1
ATOM 751 N N . ALA A 1 98 ? -1.927 -2.442 -9.692 1.00 96.25 98 ALA A N 1
ATOM 752 C CA . ALA A 1 98 ? -1.402 -2.246 -11.043 1.00 96.25 98 ALA A CA 1
ATOM 753 C C . ALA A 1 98 ? 0.015 -1.670 -11.004 1.00 96.25 98 ALA A C 1
ATOM 755 O O . ALA A 1 98 ? 0.908 -2.187 -11.681 1.00 96.25 98 ALA A O 1
ATOM 756 N N . TYR A 1 99 ? 0.259 -0.676 -10.146 1.00 96.06 99 TYR A N 1
ATOM 757 C CA . TYR A 1 99 ? 1.607 -0.154 -9.924 1.00 96.06 99 TYR A CA 1
ATOM 758 C C . TYR A 1 99 ? 2.584 -1.249 -9.476 1.00 96.06 99 TYR A C 1
ATOM 760 O O . TYR A 1 99 ? 3.665 -1.384 -10.051 1.00 96.06 99 TYR A O 1
ATOM 768 N N . LEU A 1 100 ? 2.206 -2.073 -8.493 1.00 96.75 100 LEU A N 1
ATOM 769 C CA . LEU A 1 100 ? 3.070 -3.153 -8.008 1.00 96.75 100 LEU A CA 1
ATOM 770 C C . LEU A 1 100 ? 3.353 -4.205 -9.081 1.00 96.75 100 LEU A C 1
ATOM 772 O O . LEU A 1 100 ? 4.458 -4.746 -9.139 1.00 96.75 100 LEU A O 1
ATOM 776 N N . ASN A 1 101 ? 2.396 -4.460 -9.972 1.00 96.50 101 ASN A N 1
ATOM 777 C CA . ASN A 1 101 ? 2.618 -5.318 -11.128 1.00 96.50 101 ASN A CA 1
ATOM 778 C C . ASN A 1 101 ? 3.652 -4.725 -12.086 1.00 96.50 101 ASN A C 1
ATOM 780 O O . ASN A 1 101 ? 4.530 -5.454 -12.548 1.00 96.50 101 ASN A O 1
ATOM 784 N N . THR A 1 102 ? 3.587 -3.422 -12.356 1.00 95.12 102 THR A N 1
ATOM 785 C CA . THR A 1 102 ? 4.589 -2.722 -13.172 1.00 95.12 102 THR A CA 1
ATOM 786 C C . THR A 1 102 ? 5.965 -2.762 -12.514 1.00 95.12 102 THR A C 1
ATOM 788 O O . THR A 1 102 ? 6.937 -3.120 -13.173 1.00 95.12 102 THR A O 1
ATOM 791 N N . TYR A 1 103 ? 6.045 -2.491 -11.209 1.00 95.12 103 TYR A N 1
ATOM 792 C CA . TYR A 1 103 ? 7.279 -2.583 -10.423 1.00 95.12 103 TYR A CA 1
ATOM 793 C C . TYR A 1 103 ? 7.902 -3.989 -10.478 1.00 95.12 103 TYR A C 1
ATOM 795 O O . TYR A 1 103 ? 9.097 -4.136 -10.734 1.00 95.12 103 TYR A O 1
ATOM 803 N N . ARG A 1 104 ? 7.080 -5.036 -10.309 1.00 95.31 104 ARG A N 1
ATOM 804 C CA . ARG A 1 104 ? 7.506 -6.441 -10.418 1.00 95.31 104 ARG A CA 1
ATOM 805 C C . ARG A 1 104 ? 8.034 -6.757 -11.818 1.00 95.31 104 ARG A C 1
ATOM 807 O O . ARG A 1 104 ? 9.102 -7.343 -11.950 1.00 95.31 104 ARG A O 1
ATOM 814 N N . LYS A 1 105 ? 7.302 -6.359 -12.864 1.00 95.38 105 LYS A N 1
ATOM 815 C CA . LYS A 1 105 ? 7.666 -6.618 -14.268 1.00 95.38 105 LYS A CA 1
ATOM 816 C C . LYS A 1 105 ? 8.905 -5.850 -14.716 1.00 95.38 105 LYS A C 1
ATOM 818 O O . LYS A 1 105 ? 9.645 -6.354 -15.551 1.00 95.38 105 LYS A O 1
ATOM 823 N N . SER A 1 106 ? 9.146 -4.659 -14.168 1.00 92.69 106 SER A N 1
ATOM 824 C CA . SER A 1 106 ? 10.336 -3.875 -14.499 1.00 92.69 106 SER A CA 1
ATOM 825 C C . SER A 1 106 ? 11.616 -4.434 -13.872 1.00 92.69 106 SER A C 1
ATOM 827 O O . SER A 1 106 ? 12.690 -3.913 -14.155 1.00 92.69 106 SER A O 1
ATOM 829 N N . GLY A 1 107 ? 11.520 -5.424 -12.973 1.00 92.81 107 GLY A N 1
ATOM 830 C CA . GLY A 1 107 ? 12.667 -5.955 -12.233 1.00 92.81 107 GLY A CA 1
ATOM 831 C C . GLY A 1 107 ? 13.291 -4.945 -11.265 1.00 92.81 107 GLY A C 1
ATOM 832 O O . GLY A 1 107 ? 14.436 -5.115 -10.851 1.00 92.81 107 GLY A O 1
ATOM 833 N N . ALA A 1 108 ? 12.565 -3.877 -10.913 1.00 91.50 108 ALA A N 1
ATOM 834 C CA . ALA A 1 108 ? 13.084 -2.861 -10.008 1.00 91.50 108 ALA A CA 1
ATOM 835 C C . ALA A 1 108 ? 13.280 -3.456 -8.607 1.00 91.50 108 ALA A C 1
ATOM 837 O O . ALA A 1 108 ? 12.453 -4.232 -8.134 1.00 91.50 108 ALA A O 1
ATOM 838 N N . ASN A 1 109 ? 14.369 -3.069 -7.941 1.00 93.69 109 ASN A N 1
ATOM 839 C CA . ASN A 1 109 ? 14.725 -3.548 -6.606 1.00 93.69 109 ASN A CA 1
ATOM 840 C C . ASN A 1 109 ? 15.133 -2.380 -5.697 1.00 93.69 109 ASN A C 1
ATOM 842 O O . ASN A 1 109 ? 16.244 -2.313 -5.180 1.00 93.69 109 ASN A O 1
ATOM 846 N N . HIS A 1 110 ? 14.241 -1.400 -5.570 1.00 92.25 110 HIS A N 1
ATOM 847 C CA . HIS A 1 110 ? 14.368 -0.346 -4.565 1.00 92.25 110 HIS A CA 1
ATOM 848 C C . HIS A 1 110 ? 13.411 -0.610 -3.395 1.00 92.25 110 HIS A C 1
ATOM 850 O O . HIS A 1 110 ? 12.367 -1.240 -3.600 1.00 92.25 110 HIS A O 1
ATOM 856 N N . PRO A 1 111 ? 13.693 -0.087 -2.189 1.00 93.88 111 PRO A N 1
ATOM 857 C CA . PRO A 1 111 ? 12.743 -0.121 -1.085 1.00 93.88 111 PRO A CA 1
ATOM 858 C C . PRO A 1 111 ? 11.397 0.478 -1.504 1.00 93.88 111 PRO A C 1
ATOM 860 O O . PRO A 1 111 ? 11.329 1.607 -1.994 1.00 93.88 111 PRO A O 1
ATOM 863 N N . ASN A 1 112 ? 10.325 -0.285 -1.330 1.00 95.50 112 ASN A N 1
ATOM 864 C CA . ASN A 1 112 ? 8.988 0.069 -1.777 1.00 95.50 112 ASN A CA 1
ATOM 865 C C . ASN A 1 112 ? 8.000 -0.068 -0.613 1.00 95.50 112 ASN A C 1
ATOM 867 O O . ASN A 1 112 ? 7.417 -1.121 -0.361 1.00 95.50 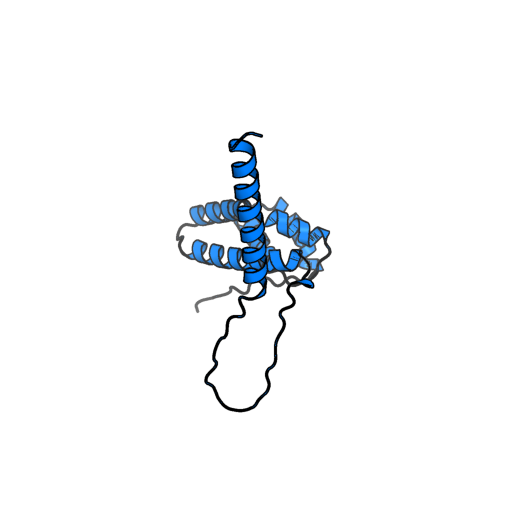112 ASN A O 1
ATOM 871 N N . ILE A 1 113 ? 7.792 1.038 0.104 1.00 94.56 113 ILE A N 1
ATOM 872 C CA . ILE A 1 113 ? 6.885 1.068 1.258 1.00 94.56 113 ILE A CA 1
ATOM 873 C C . ILE A 1 113 ? 5.419 0.833 0.859 1.00 94.56 113 ILE A C 1
ATOM 875 O O . ILE A 1 113 ? 4.636 0.340 1.670 1.00 94.56 113 ILE A O 1
ATOM 879 N N . VAL A 1 114 ? 5.053 1.152 -0.390 1.00 96.19 114 VAL A N 1
ATOM 880 C CA . VAL A 1 114 ? 3.709 0.908 -0.931 1.00 96.19 114 VAL A CA 1
ATOM 881 C C . VAL A 1 114 ? 3.461 -0.596 -1.024 1.00 96.19 114 VAL A C 1
ATOM 883 O O . VAL A 1 114 ? 2.431 -1.057 -0.544 1.00 96.19 114 VAL A O 1
ATOM 886 N N . LEU A 1 115 ? 4.429 -1.373 -1.530 1.00 97.38 115 LEU A N 1
ATOM 887 C CA . LEU A 1 115 ? 4.356 -2.842 -1.553 1.00 97.38 115 LEU A CA 1
ATOM 888 C C . LEU A 1 115 ? 4.113 -3.411 -0.153 1.00 97.38 115 LEU A C 1
ATOM 890 O O . LEU A 1 115 ? 3.223 -4.238 0.039 1.00 97.38 115 LEU A O 1
ATOM 894 N N . ALA A 1 116 ? 4.870 -2.935 0.833 1.00 96.44 116 ALA A N 1
ATOM 895 C CA . ALA A 1 116 ? 4.766 -3.434 2.195 1.00 96.44 116 ALA A CA 1
ATOM 896 C C . ALA A 1 116 ? 3.396 -3.127 2.833 1.00 96.44 116 ALA A C 1
ATOM 898 O O . ALA A 1 116 ? 2.803 -3.996 3.473 1.00 96.44 116 ALA A O 1
ATOM 899 N N . TRP A 1 117 ? 2.851 -1.922 2.628 1.00 97.38 117 TRP A N 1
ATOM 900 C CA . TRP A 1 117 ? 1.514 -1.571 3.120 1.00 97.38 117 TRP A CA 1
ATOM 901 C C . TRP A 1 117 ? 0.395 -2.321 2.406 1.00 97.38 117 TRP A C 1
ATOM 903 O O . TRP A 1 117 ? -0.517 -2.806 3.072 1.00 97.38 117 TRP A O 1
ATOM 913 N N . VAL A 1 118 ? 0.474 -2.455 1.081 1.00 97.62 118 VAL A N 1
ATOM 914 C CA . VAL A 1 118 ? -0.508 -3.217 0.300 1.00 97.62 118 VAL A CA 1
ATOM 915 C C . VAL A 1 118 ? -0.531 -4.670 0.754 1.00 97.62 118 VAL A C 1
ATOM 917 O O . VAL A 1 118 ? -1.607 -5.205 0.994 1.00 97.62 118 VAL A O 1
ATOM 920 N N . PHE A 1 119 ? 0.633 -5.290 0.960 1.00 97.75 119 PHE A N 1
ATOM 921 C CA . PHE A 1 119 ? 0.724 -6.647 1.499 1.00 97.75 119 PHE A CA 1
ATOM 922 C C . PHE A 1 119 ? 0.019 -6.782 2.859 1.00 97.75 119 PHE A C 1
ATOM 924 O O . PHE A 1 119 ? -0.800 -7.683 3.040 1.00 97.75 119 PHE A O 1
ATOM 931 N N . ILE A 1 120 ? 0.266 -5.852 3.789 1.00 96.31 120 ILE A N 1
ATOM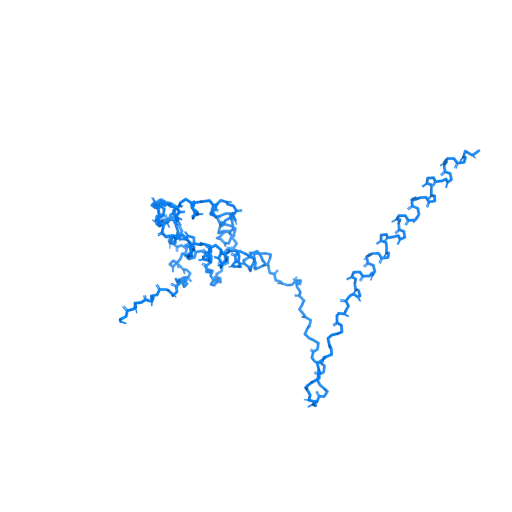 932 C CA . ILE A 1 120 ? -0.415 -5.828 5.094 1.00 96.31 120 ILE A CA 1
ATOM 933 C C . ILE A 1 120 ? -1.927 -5.677 4.914 1.00 96.31 120 ILE A C 1
ATOM 935 O O . ILE A 1 120 ? -2.696 -6.402 5.539 1.00 96.31 120 ILE A O 1
ATOM 939 N N . TRP A 1 121 ? -2.377 -4.779 4.037 1.00 97.38 121 TRP A N 1
ATOM 940 C CA . TRP A 1 121 ? -3.806 -4.577 3.808 1.00 97.38 121 TRP A CA 1
ATOM 941 C C . TRP A 1 121 ? -4.473 -5.797 3.178 1.00 97.38 121 TRP A C 1
ATOM 943 O O . TRP A 1 121 ? -5.599 -6.113 3.543 1.00 97.38 121 TRP A O 1
ATOM 953 N N . LEU A 1 122 ? -3.798 -6.525 2.286 1.00 98.25 122 LEU A N 1
ATOM 954 C CA . LEU A 1 122 ? -4.325 -7.780 1.745 1.00 98.25 122 LEU A CA 1
ATOM 955 C C . LEU A 1 122 ? -4.536 -8.825 2.850 1.00 98.25 122 LEU A C 1
ATOM 957 O O . LEU A 1 122 ? -5.565 -9.502 2.848 1.00 98.25 122 LEU A O 1
ATOM 961 N N . ILE A 1 123 ? -3.617 -8.916 3.817 1.00 97.50 123 ILE A N 1
ATOM 962 C CA . ILE A 1 123 ? -3.765 -9.784 4.996 1.00 97.50 123 ILE A CA 1
ATOM 963 C C . ILE A 1 123 ? -4.918 -9.309 5.885 1.00 97.50 123 ILE A C 1
ATOM 965 O O . ILE A 1 123 ? -5.775 -10.111 6.252 1.00 97.50 123 ILE A O 1
ATOM 969 N N . ASP A 1 124 ? -4.983 -8.011 6.187 1.00 96.25 124 ASP A N 1
ATOM 970 C CA . ASP A 1 124 ? -6.047 -7.425 7.011 1.00 96.25 124 ASP A CA 1
ATOM 971 C C . ASP A 1 124 ? -7.441 -7.678 6.411 1.00 96.25 124 ASP A C 1
ATOM 973 O O . ASP A 1 124 ? -8.409 -7.906 7.134 1.00 96.25 124 ASP A O 1
ATOM 977 N N . LEU A 1 125 ? -7.536 -7.669 5.078 1.00 97.56 125 LEU A N 1
ATOM 978 C CA . LEU A 1 125 ? -8.750 -7.958 4.311 1.00 97.56 125 LEU A CA 1
ATOM 979 C C . LEU A 1 125 ? -9.008 -9.458 4.109 1.00 97.56 125 LEU A C 1
ATOM 981 O O . LEU A 1 125 ? -9.943 -9.820 3.397 1.00 97.56 125 LEU A O 1
ATOM 985 N N . LYS A 1 126 ? -8.181 -10.335 4.691 1.00 97.75 126 LYS A N 1
ATOM 986 C CA . LYS A 1 126 ? -8.238 -11.799 4.533 1.00 97.75 126 LYS A CA 1
ATOM 987 C C . LYS A 1 126 ? -8.148 -12.263 3.068 1.00 97.75 126 LYS A C 1
ATOM 989 O O . LYS A 1 126 ? -8.606 -13.351 2.724 1.00 97.75 126 LYS A O 1
ATOM 994 N N . ARG A 1 127 ? -7.524 -11.469 2.190 1.00 97.56 127 ARG A N 1
ATOM 995 C CA . ARG A 1 127 ? -7.281 -11.793 0.770 1.00 97.56 127 ARG A CA 1
ATOM 996 C C . ARG A 1 127 ? -6.001 -12.619 0.617 1.00 97.56 127 ARG A C 1
ATOM 998 O O . ARG A 1 127 ? -5.066 -12.221 -0.076 1.00 97.56 127 ARG A O 1
ATOM 1005 N N . TRP A 1 128 ? -5.961 -13.774 1.282 1.00 97.44 128 TRP A N 1
ATOM 1006 C CA . TRP A 1 128 ? -4.758 -14.600 1.442 1.00 97.44 128 TRP A CA 1
ATOM 1007 C C . TRP A 1 128 ? -4.089 -14.986 0.124 1.00 97.44 128 TRP A C 1
ATOM 1009 O O . TRP A 1 128 ? -2.877 -14.845 0.005 1.00 97.44 128 TRP A O 1
ATOM 1019 N N . SER A 1 129 ? -4.862 -15.403 -0.883 1.00 97.75 129 SER A N 1
ATOM 1020 C CA . SER A 1 129 ? -4.313 -15.789 -2.189 1.00 97.75 129 SER A CA 1
ATOM 1021 C C . SER A 1 129 ? -3.525 -14.654 -2.847 1.00 97.75 129 SER A C 1
ATOM 1023 O O . SER A 1 129 ? -2.437 -14.886 -3.360 1.00 97.75 129 SER A O 1
ATOM 1025 N N . GLN A 1 130 ? -4.030 -13.417 -2.769 1.00 97.12 130 GLN A N 1
ATOM 1026 C CA . GLN A 1 130 ? -3.324 -12.248 -3.300 1.00 97.12 130 GLN A CA 1
ATOM 1027 C C . GLN A 1 130 ? -2.102 -11.914 -2.445 1.00 97.12 130 GLN A C 1
ATOM 1029 O O . GLN A 1 130 ? -1.035 -11.653 -2.984 1.00 97.12 130 GLN A O 1
ATOM 1034 N N . ALA A 1 131 ? -2.223 -11.948 -1.114 1.00 97.56 131 ALA A N 1
ATOM 1035 C CA . ALA A 1 131 ? -1.090 -11.679 -0.227 1.00 97.56 131 ALA A CA 1
ATOM 1036 C C . ALA A 1 131 ? 0.084 -12.642 -0.491 1.00 97.56 131 ALA A C 1
ATOM 1038 O O . ALA A 1 131 ? 1.232 -12.209 -0.592 1.00 97.56 131 ALA A O 1
ATOM 1039 N N . LEU A 1 132 ? -0.210 -13.934 -0.660 1.00 97.88 132 LEU A N 1
ATOM 1040 C CA . LEU A 1 132 ? 0.790 -14.963 -0.946 1.00 97.88 132 LEU A CA 1
ATOM 1041 C C . LEU A 1 132 ? 1.432 -14.811 -2.330 1.00 97.88 132 LEU A C 1
ATOM 1043 O O . LEU A 1 132 ? 2.589 -15.187 -2.484 1.00 97.88 132 LEU A O 1
ATOM 1047 N N . GLU A 1 133 ? 0.748 -14.212 -3.309 1.00 97.50 133 GLU A N 1
ATOM 1048 C CA . GLU A 1 133 ? 1.348 -13.896 -4.614 1.00 97.50 133 GLU A CA 1
ATOM 1049 C C . GLU A 1 133 ? 2.506 -12.890 -4.487 1.00 97.50 133 GLU A C 1
ATOM 1051 O O . GLU A 1 133 ? 3.513 -12.989 -5.190 1.00 97.50 133 GLU A O 1
ATOM 1056 N N . TRP A 1 134 ? 2.387 -11.924 -3.572 1.00 97.38 134 TRP A N 1
ATOM 1057 C CA . TRP A 1 134 ? 3.395 -10.877 -3.375 1.00 97.38 134 TRP A CA 1
ATOM 1058 C C . TRP A 1 134 ? 4.527 -11.294 -2.437 1.00 97.38 134 TRP A C 1
ATOM 1060 O O . TRP A 1 134 ? 5.621 -10.732 -2.510 1.00 97.38 134 TRP A O 1
ATOM 1070 N N . LEU A 1 135 ? 4.294 -12.287 -1.577 1.00 96.94 135 LEU A N 1
ATOM 1071 C CA . LEU A 1 135 ? 5.242 -12.705 -0.547 1.00 96.94 135 LEU A CA 1
ATOM 1072 C C . LEU A 1 135 ? 6.646 -13.063 -1.090 1.00 96.94 135 LEU A C 1
ATOM 1074 O O . LEU A 1 135 ? 7.622 -12.577 -0.511 1.00 96.94 135 LEU A O 1
ATOM 1078 N N . PRO A 1 136 ? 6.804 -13.816 -2.202 1.00 97.31 136 PRO A N 1
ATOM 1079 C CA . PRO A 1 136 ? 8.125 -14.105 -2.761 1.00 97.31 136 PRO A CA 1
ATOM 1080 C C . PRO A 1 136 ? 8.909 -12.846 -3.138 1.00 97.31 136 PRO A C 1
ATOM 1082 O O . PRO A 1 136 ? 10.114 -12.790 -2.910 1.00 97.31 136 PRO A O 1
ATOM 1085 N N . LEU A 1 137 ? 8.230 -11.817 -3.663 1.00 96.94 137 LEU A N 1
ATOM 1086 C CA . LEU A 1 137 ? 8.867 -10.555 -4.039 1.00 96.94 137 LEU A CA 1
ATOM 1087 C C . LEU A 1 137 ? 9.377 -9.803 -2.804 1.00 96.94 137 LEU A C 1
ATOM 1089 O O . LEU A 1 137 ? 10.511 -9.329 -2.812 1.00 96.94 137 LEU A O 1
ATOM 1093 N N . LEU A 1 138 ? 8.576 -9.739 -1.730 1.00 96.62 138 LEU A N 1
ATOM 1094 C CA . LEU A 1 138 ? 8.999 -9.118 -0.470 1.00 96.62 138 LEU A CA 1
ATOM 1095 C C . LEU A 1 138 ? 10.250 -9.792 0.106 1.00 96.62 138 LEU A C 1
ATOM 1097 O O . LEU A 1 138 ? 11.171 -9.093 0.528 1.00 96.62 138 LEU A O 1
ATOM 1101 N N . ILE A 1 139 ? 10.281 -11.129 0.118 1.00 96.44 139 ILE A N 1
ATOM 1102 C CA . ILE A 1 139 ? 11.399 -11.908 0.668 1.00 96.44 139 ILE A CA 1
ATOM 1103 C C . ILE A 1 139 ? 12.646 -11.747 -0.203 1.00 96.44 139 ILE A C 1
ATOM 1105 O O . ILE A 1 139 ? 13.707 -11.401 0.313 1.00 96.44 139 ILE A O 1
ATOM 1109 N N . ALA A 1 140 ? 12.518 -11.954 -1.517 1.00 97.06 140 ALA A N 1
ATOM 1110 C CA . ALA A 1 140 ? 13.644 -11.900 -2.447 1.00 97.06 140 ALA A CA 1
ATOM 1111 C C . ALA A 1 140 ? 14.349 -10.536 -2.434 1.00 97.06 140 ALA A C 1
ATOM 1113 O O . ALA A 1 140 ? 15.569 -10.464 -2.554 1.00 97.06 140 ALA A O 1
ATOM 1114 N N . GLN A 1 141 ? 13.584 -9.459 -2.257 1.00 96.69 141 GLN A N 1
ATOM 1115 C CA . GLN A 1 141 ? 14.097 -8.090 -2.237 1.00 96.69 141 GLN A CA 1
ATOM 1116 C C . GLN A 1 141 ? 14.369 -7.550 -0.825 1.00 96.69 141 GLN A C 1
ATOM 1118 O O . GLN A 1 141 ? 14.769 -6.397 -0.686 1.00 96.69 141 GLN A O 1
ATOM 1123 N N . GLN A 1 142 ? 14.138 -8.348 0.224 1.00 95.81 142 GLN A N 1
ATOM 1124 C CA . GLN A 1 142 ? 14.272 -7.936 1.628 1.00 95.81 142 GLN A CA 1
ATOM 1125 C C . GLN A 1 142 ? 13.539 -6.616 1.932 1.00 95.81 142 GLN A C 1
ATOM 1127 O O . GLN A 1 142 ? 14.066 -5.710 2.582 1.00 95.81 142 GLN A O 1
ATOM 1132 N N . GLN A 1 143 ? 12.311 -6.492 1.422 1.00 93.94 143 GLN A N 1
ATOM 1133 C CA . GLN A 1 143 ? 11.555 -5.245 1.498 1.00 93.94 143 GLN A CA 1
ATOM 1134 C C . GLN A 1 143 ? 11.287 -4.846 2.957 1.00 93.94 143 GLN A C 1
ATOM 1136 O O . GLN A 1 143 ? 10.825 -5.673 3.751 1.00 93.94 143 GLN A O 1
ATOM 1141 N N . PRO A 1 144 ? 11.534 -3.578 3.336 1.00 90.31 144 PRO A N 1
ATOM 1142 C CA . PRO A 1 144 ? 11.338 -3.144 4.707 1.00 90.31 144 PRO A CA 1
ATOM 1143 C C . PRO A 1 144 ? 9.846 -3.095 5.037 1.00 90.31 144 PRO A C 1
ATOM 1145 O O . PRO A 1 144 ? 9.073 -2.364 4.414 1.00 90.31 144 PRO A O 1
ATOM 1148 N N . LEU A 1 145 ? 9.442 -3.831 6.072 1.00 87.38 145 LEU A N 1
ATOM 1149 C CA . LEU A 1 145 ? 8.099 -3.698 6.624 1.00 87.38 145 LEU A CA 1
ATOM 1150 C C . LEU A 1 145 ? 7.971 -2.376 7.405 1.00 87.38 145 LEU A C 1
ATOM 1152 O O . LEU A 1 145 ? 8.930 -1.944 8.060 1.00 87.38 145 LEU A O 1
ATOM 1156 N N . PRO A 1 146 ? 6.799 -1.716 7.380 1.00 84.94 146 PRO A N 1
ATOM 1157 C CA . PRO A 1 146 ? 6.592 -0.471 8.099 1.00 84.94 146 PRO A CA 1
ATOM 1158 C C . PRO A 1 146 ? 6.817 -0.666 9.600 1.00 84.94 146 PRO A C 1
ATOM 1160 O O . PRO A 1 146 ? 6.177 -1.495 10.249 1.00 84.94 146 PRO A O 1
ATOM 1163 N N . LYS A 1 147 ? 7.692 0.154 10.188 1.00 74.44 147 LYS A N 1
ATOM 1164 C CA . LYS A 1 147 ? 7.909 0.175 11.638 1.00 74.44 147 LYS A CA 1
ATOM 1165 C C . LYS A 1 147 ? 6.702 0.823 12.322 1.00 74.44 147 LYS A C 1
ATOM 1167 O O . LYS A 1 147 ? 6.652 2.037 12.506 1.00 74.44 147 LYS A O 1
ATOM 1172 N N . ARG A 1 148 ? 5.713 0.023 12.719 1.00 60.72 148 ARG A N 1
ATOM 1173 C CA . ARG A 1 148 ? 4.682 0.436 13.682 1.00 60.72 148 ARG A CA 1
ATOM 1174 C C . ARG A 1 148 ? 4.510 -0.608 14.778 1.00 60.72 148 ARG A C 1
ATOM 1176 O O . ARG A 1 148 ? 3.541 -1.351 14.802 1.00 60.72 148 ARG A O 1
ATOM 1183 N N . PHE A 1 149 ? 5.409 -0.554 15.753 1.00 46.19 149 PHE A N 1
ATOM 1184 C CA . PHE A 1 149 ? 5.145 -1.040 17.104 1.00 46.19 149 PHE A CA 1
ATOM 1185 C C . PHE A 1 149 ? 5.179 0.160 18.050 1.00 46.19 149 PHE A C 1
ATOM 1187 O O . PHE A 1 149 ? 6.216 0.489 18.612 1.00 46.19 149 PHE A O 1
ATOM 1194 N N . LYS A 1 150 ? 4.048 0.852 18.226 1.00 45.06 150 LYS A N 1
A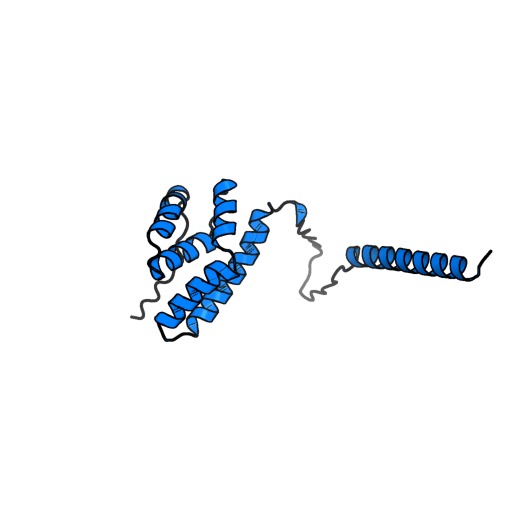TOM 1195 C CA . LYS A 1 150 ? 3.851 1.626 19.458 1.00 45.06 150 LYS A CA 1
ATOM 1196 C C . LYS A 1 150 ? 3.174 0.700 20.459 1.00 45.06 150 LYS A C 1
ATOM 1198 O O . LYS A 1 150 ? 1.952 0.689 20.560 1.00 45.06 150 LYS A O 1
ATOM 1203 N N . ARG A 1 151 ? 3.972 -0.100 21.170 1.00 44.97 151 ARG A N 1
ATOM 1204 C CA . ARG A 1 151 ? 3.547 -0.648 22.459 1.00 44.97 151 ARG A CA 1
ATOM 1205 C C . ARG A 1 151 ? 3.561 0.532 23.426 1.00 44.97 151 ARG A C 1
ATOM 1207 O O . ARG A 1 151 ? 4.631 1.045 23.735 1.00 44.97 151 ARG A O 1
ATOM 1214 N N . LYS A 1 152 ? 2.386 1.032 23.811 1.00 45.22 152 LYS A N 1
ATOM 1215 C CA . LYS A 1 152 ? 2.297 1.800 25.054 1.00 45.22 152 LYS A CA 1
ATOM 1216 C C . LYS A 1 152 ? 2.603 0.790 26.165 1.00 45.22 152 LYS A C 1
ATOM 1218 O O . LYS A 1 152 ? 1.850 -0.171 26.301 1.00 45.22 152 LYS A O 1
ATOM 1223 N N . HIS A 1 153 ? 3.748 0.948 26.819 1.00 45.12 153 HIS A N 1
ATOM 1224 C CA . HIS A 1 153 ? 3.923 0.491 28.192 1.00 45.12 153 HIS A CA 1
ATOM 1225 C C . HIS A 1 153 ? 3.397 1.594 29.106 1.00 45.12 153 HIS A C 1
ATOM 1227 O O . HIS A 1 153 ? 3.532 2.775 28.703 1.00 45.12 153 HIS A O 1
#

Sequence (153 aa):
MSLVAKRLAKAAALRAEQKQQTEQQAVQAKVMGVDMAKGADHSTSFTVTSAERPPNMMQFDLLKVAMEADLGQLKKFSDIERKAEYKSDALTKNDYLAYLNTYRKSGANHPNIVLAWVFIWLIDLKRWSQALEWLPLLIAQQQPLPKRFKRKH

pLDDT: mean 77.04, std 22.83, range [37.59, 98.25]